Protein AF-A0A8C5HLA0-F1 (afdb_monomer)

Foldseek 3Di:
DDALLRVLVVLVVVVVVPVVVPDDDPDPVVVVVVVVSVVSNVVSCPFPSVPDDVVNLVVLVVVCVVPPDDPVLSRQCVRRVDPDPVVNVVSRVVVVVVVVVVVVVVVVVVVVVVCVVPDPDPPDPDCVVVVVVDVVDDDDDDDDDD

Sequence (146 aa):
MLSNYEVFKLLTDLKEQRKDSGKSKHSIGQQNLNTIMYETLKYLSKAPCSRQSPEIIKEFLTTMMPHKLTKAEKLQLLNQRPQSAVEIQLVSFLITMAINAEQLTCSRAGFSLAWTLASPKAPPPDQSDLVVNNLANGRRSWLVEI

pLDDT: mean 74.47, std 14.97, range [35.25, 92.12]

Organism: Gouania willdenowi (NCBI:txid441366)

Radius of gyration: 30.15 Å; Cα contacts (8 Å, |Δi|>4): 48; chains: 1; bounding box: 78×39×72 Å

Secondary structure (DSSP, 8-state):
---HHHHHHHHHHHHHHHHHS------HHHHHHHHHHHHHHHHHHHSGGGG--HHHHHHHHHHTSSS---HHHHHHHHHH---SHHHHHHHHHHHHHHHHHHHHHHHHHHHHHHHHHHSPPPPPPPTTHHHHTTSS----------

Mean predicted aligned error: 15.58 Å

Solvent-accessible surface area (backbone atoms only — not comparable to full-atom values): 8940 Å² total; per-residue (Å²): 139,84,49,63,46,57,53,47,50,51,53,50,54,53,53,50,56,54,64,72,51,67,92,74,73,98,41,71,69,55,51,53,51,50,50,54,51,50,54,49,50,60,51,44,61,74,37,74,37,59,83,59,49,77,65,58,53,50,51,51,52,58,72,47,59,87,48,96,65,52,75,66,56,53,46,50,50,65,50,64,59,65,90,44,74,68,48,48,51,50,53,53,51,52,49,56,51,49,53,51,50,51,52,49,48,52,49,50,50,49,49,52,52,49,50,60,70,70,44,79,76,75,75,76,81,64,72,70,69,64,58,69,63,57,76,79,60,86,79,81,90,81,86,82,90,134

Structure (mmCIF, N/CA/C/O backbone):
data_AF-A0A8C5HLA0-F1
#
_entry.id   AF-A0A8C5HLA0-F1
#
loop_
_atom_site.group_PDB
_atom_site.id
_atom_site.type_symbol
_atom_site.label_atom_id
_atom_site.label_alt_id
_atom_site.label_comp_id
_atom_site.label_asym_id
_atom_site.label_entity_id
_atom_site.label_seq_id
_atom_site.pdbx_PDB_ins_code
_atom_site.Cartn_x
_atom_site.Cartn_y
_atom_site.Cartn_z
_atom_site.occupancy
_atom_site.B_iso_or_equiv
_atom_site.auth_seq_id
_atom_site.auth_comp_id
_atom_site.auth_asym_id
_atom_site.auth_atom_id
_atom_site.pdbx_PDB_model_num
ATOM 1 N N . MET A 1 1 ? 7.652 -7.772 3.156 1.00 74.94 1 MET A N 1
ATOM 2 C CA . MET A 1 1 ? 7.288 -6.400 2.751 1.00 74.94 1 MET A CA 1
ATOM 3 C C . MET A 1 1 ? 5.818 -6.412 2.378 1.00 74.94 1 MET A C 1
ATOM 5 O O . MET A 1 1 ? 5.427 -7.346 1.688 1.00 74.94 1 MET A O 1
ATOM 9 N N . LEU A 1 2 ? 5.037 -5.454 2.878 1.00 82.94 2 LEU A N 1
ATOM 10 C CA . LEU A 1 2 ? 3.599 -5.328 2.611 1.00 82.94 2 LEU A CA 1
ATOM 11 C C . LEU A 1 2 ? 3.360 -4.221 1.581 1.00 82.94 2 LEU A C 1
ATOM 13 O O . LEU A 1 2 ? 4.070 -3.214 1.575 1.00 82.94 2 LEU A O 1
ATOM 17 N N . SER A 1 3 ? 2.369 -4.410 0.717 1.00 87.44 3 SER A N 1
ATOM 18 C CA . SER A 1 3 ? 1.930 -3.402 -0.251 1.00 87.44 3 SER A CA 1
ATOM 19 C C . SER A 1 3 ? 0.988 -2.380 0.380 1.00 87.44 3 SER A C 1
ATOM 21 O O . SER A 1 3 ? 0.269 -2.673 1.338 1.00 87.44 3 SER A O 1
ATOM 23 N N . ASN A 1 4 ? 0.938 -1.180 -0.201 1.00 89.62 4 ASN A N 1
ATOM 24 C CA . ASN A 1 4 ? 0.020 -0.128 0.240 1.00 89.62 4 ASN A CA 1
ATOM 25 C C . ASN A 1 4 ? -1.446 -0.585 0.164 1.00 89.62 4 ASN A C 1
ATOM 27 O O . ASN A 1 4 ? -2.260 -0.174 0.987 1.00 89.62 4 ASN A O 1
ATOM 31 N N . TYR A 1 5 ? -1.771 -1.466 -0.788 1.00 89.31 5 TYR A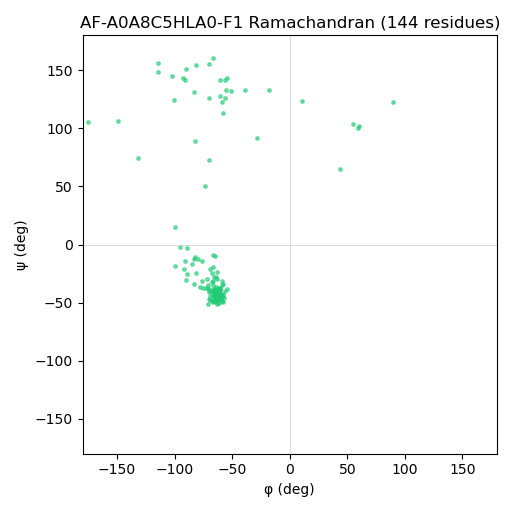 N 1
ATOM 32 C CA . TYR A 1 5 ? -3.091 -2.083 -0.906 1.00 89.31 5 TYR A CA 1
ATOM 33 C C . TYR A 1 5 ? -3.414 -3.009 0.276 1.00 89.31 5 TYR A C 1
ATOM 35 O O . TYR A 1 5 ? -4.478 -2.882 0.877 1.00 89.31 5 TYR A O 1
ATOM 43 N N . GLU A 1 6 ? -2.500 -3.909 0.651 1.00 88.00 6 GLU A N 1
ATOM 44 C CA . GLU A 1 6 ? -2.698 -4.817 1.793 1.00 88.00 6 GLU A CA 1
ATOM 45 C C . GLU A 1 6 ? -2.837 -4.045 3.105 1.00 88.00 6 GLU A C 1
ATOM 47 O O . GLU A 1 6 ? -3.709 -4.358 3.913 1.00 88.00 6 GLU A O 1
ATOM 52 N N . VAL A 1 7 ? -2.026 -2.996 3.289 1.00 90.94 7 VAL A N 1
ATOM 53 C CA . VAL A 1 7 ? -2.132 -2.101 4.449 1.00 90.94 7 VAL A CA 1
ATOM 54 C C . VAL A 1 7 ? -3.481 -1.382 4.450 1.00 90.94 7 VAL A C 1
ATOM 56 O O . VAL A 1 7 ? -4.146 -1.331 5.482 1.00 90.94 7 VAL A O 1
ATOM 59 N N . PHE A 1 8 ? -3.923 -0.859 3.303 1.00 89.50 8 PHE A N 1
ATOM 60 C CA . PHE A 1 8 ? -5.215 -0.182 3.191 1.00 89.50 8 PHE A CA 1
ATOM 61 C C . PHE A 1 8 ? -6.388 -1.111 3.522 1.00 89.50 8 PHE A C 1
ATOM 63 O O . PHE A 1 8 ? -7.279 -0.730 4.288 1.00 89.50 8 PHE A O 1
ATOM 70 N N . LYS A 1 9 ? -6.366 -2.340 2.995 1.00 88.94 9 LYS A N 1
ATOM 71 C CA . LYS A 1 9 ? -7.377 -3.361 3.283 1.00 88.94 9 LYS A CA 1
ATOM 72 C C . LYS A 1 9 ? -7.391 -3.714 4.770 1.00 88.94 9 LYS A C 1
ATOM 74 O O . LYS A 1 9 ? -8.433 -3.602 5.404 1.00 88.94 9 LYS A O 1
ATOM 79 N N . LEU A 1 10 ? -6.227 -4.014 5.346 1.00 91.19 10 LEU A N 1
ATOM 80 C CA . LEU A 1 10 ? -6.098 -4.350 6.764 1.00 91.19 10 LEU A CA 1
ATOM 81 C C . LEU A 1 10 ? -6.635 -3.239 7.676 1.00 91.19 10 LEU A C 1
ATOM 83 O O . LEU A 1 10 ? -7.377 -3.512 8.615 1.00 91.19 10 LEU A O 1
ATOM 87 N N . LEU A 1 11 ? -6.282 -1.978 7.408 1.00 89.69 11 LEU A N 1
ATOM 88 C CA . LEU A 1 11 ? -6.767 -0.847 8.203 1.00 89.69 11 LEU A CA 1
ATOM 89 C C . LEU A 1 11 ? -8.279 -0.627 8.051 1.00 89.69 11 LEU A C 1
ATOM 91 O O . LEU A 1 11 ? -8.927 -0.176 8.997 1.00 89.69 11 LEU A O 1
ATOM 95 N N . THR A 1 12 ? -8.842 -0.943 6.884 1.00 87.88 12 THR A N 1
ATOM 96 C CA . THR A 1 12 ? -10.290 -0.877 6.645 1.00 87.88 12 THR A CA 1
ATOM 97 C C . THR A 1 12 ? -11.016 -1.963 7.438 1.00 87.88 12 THR A C 1
ATOM 99 O O . THR A 1 12 ? -11.940 -1.640 8.186 1.00 87.88 12 THR A O 1
ATOM 102 N N . ASP A 1 13 ? -10.525 -3.201 7.383 1.00 89.50 13 ASP A N 1
ATOM 103 C CA . ASP A 1 13 ? -11.075 -4.338 8.129 1.00 89.50 13 ASP A CA 1
ATOM 104 C C . ASP A 1 13 ? -10.997 -4.094 9.651 1.00 89.50 13 ASP A C 1
ATOM 106 O O . ASP A 1 13 ? -11.968 -4.302 10.381 1.00 89.50 13 ASP A O 1
ATOM 110 N N . LEU A 1 14 ? -9.869 -3.560 10.145 1.00 88.06 14 LEU A N 1
ATOM 111 C CA . LEU A 1 14 ? -9.690 -3.198 11.559 1.00 88.06 14 LEU A CA 1
ATOM 112 C C . LEU A 1 14 ? -10.641 -2.083 12.014 1.00 88.06 14 LEU A C 1
ATOM 114 O O . LEU A 1 14 ? -11.107 -2.087 13.158 1.00 88.06 14 LEU A O 1
ATOM 118 N N . LYS A 1 15 ? -10.929 -1.108 11.145 1.00 85.19 15 LYS A N 1
ATOM 119 C CA . LYS A 1 15 ? -11.891 -0.038 11.436 1.00 85.19 15 LYS A CA 1
ATOM 120 C C . LYS A 1 15 ? -13.310 -0.595 11.569 1.00 85.19 15 LYS A C 1
ATOM 122 O O . LYS A 1 15 ? -14.045 -0.135 12.442 1.00 85.19 15 LYS A O 1
ATOM 127 N N . GLU A 1 16 ? -13.684 -1.556 10.729 1.00 84.81 16 GLU A N 1
ATOM 128 C CA . GLU A 1 16 ? -15.003 -2.199 10.750 1.00 84.81 16 GLU A CA 1
ATOM 129 C C . GLU A 1 16 ? -15.175 -3.094 11.981 1.00 84.81 16 GLU A C 1
ATOM 131 O O . GLU A 1 16 ? -16.111 -2.894 12.756 1.00 84.81 16 GLU A O 1
ATOM 136 N N . GLN A 1 17 ? -14.185 -3.939 12.284 1.00 83.38 17 GLN A N 1
ATOM 137 C CA . GLN A 1 17 ? -14.179 -4.757 13.504 1.00 83.38 17 GLN A CA 1
ATOM 138 C C . GLN A 1 17 ? -14.342 -3.920 14.779 1.00 83.38 17 GLN A C 1
ATOM 140 O O . GLN A 1 17 ? -1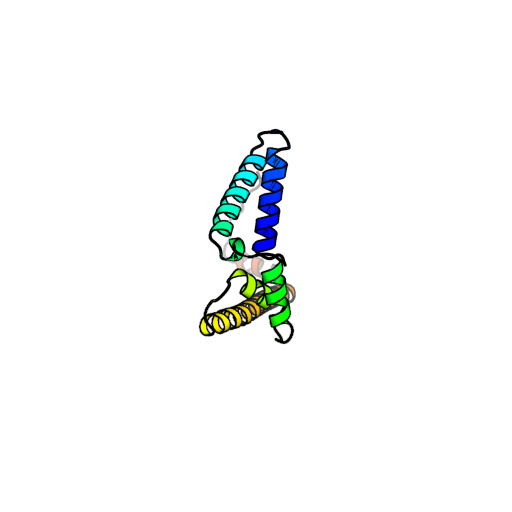5.038 -4.328 15.709 1.00 83.38 17 GLN A O 1
ATOM 145 N N . ARG A 1 18 ? -13.727 -2.729 14.836 1.00 77.12 18 ARG A N 1
ATOM 146 C CA . ARG A 1 18 ? -13.849 -1.806 15.980 1.00 77.12 18 ARG A CA 1
ATOM 147 C C . ARG A 1 18 ? -15.125 -0.975 16.003 1.00 77.12 18 ARG A C 1
ATOM 149 O O . ARG A 1 18 ? -15.416 -0.354 17.024 1.00 77.12 18 ARG A O 1
ATOM 156 N N . LYS A 1 19 ? -15.880 -0.946 14.907 1.00 72.19 19 LYS A N 1
ATOM 157 C CA . LYS A 1 19 ? -17.231 -0.382 14.878 1.00 72.19 19 LYS A CA 1
ATOM 158 C C . LYS A 1 19 ? -18.235 -1.363 15.492 1.00 72.19 19 LYS A C 1
ATOM 160 O O . LYS A 1 19 ? -19.120 -0.918 16.220 1.00 72.19 19 LYS A O 1
ATOM 165 N N . ASP A 1 20 ? -18.034 -2.661 15.263 1.00 66.00 20 ASP A N 1
ATOM 166 C CA . ASP A 1 20 ? -18.903 -3.735 15.761 1.00 66.00 20 ASP A CA 1
ATOM 167 C C . ASP A 1 20 ? -18.582 -4.141 17.208 1.00 66.00 20 ASP A C 1
ATOM 169 O O . ASP A 1 20 ? -19.477 -4.437 18.001 1.00 66.00 20 ASP A O 1
ATOM 173 N N . SER A 1 21 ? -17.305 -4.088 17.600 1.00 64.44 21 SER A N 1
ATOM 174 C CA . SER A 1 21 ? -16.881 -4.266 18.993 1.00 64.44 21 SER A CA 1
ATOM 175 C C . SER A 1 21 ? -17.046 -2.955 19.770 1.00 64.44 21 SER A C 1
ATOM 177 O O . SER A 1 21 ? -16.155 -2.109 19.824 1.00 64.44 21 SER A O 1
ATOM 179 N N . GLY A 1 22 ? -18.237 -2.762 20.346 1.00 58.78 22 GLY A N 1
ATOM 180 C CA . GLY A 1 22 ? -18.618 -1.574 21.114 1.00 58.78 22 GLY A CA 1
ATOM 181 C C . GLY A 1 22 ? -17.505 -1.017 22.018 1.00 58.78 22 GLY A C 1
ATOM 182 O O . GLY A 1 22 ? -16.840 -1.751 22.746 1.00 58.78 22 GLY A O 1
ATOM 183 N N . LYS A 1 23 ? -17.321 0.311 21.938 1.00 64.12 23 LYS A N 1
ATOM 184 C CA . LYS A 1 23 ? -16.318 1.164 22.611 1.00 64.12 23 LYS A CA 1
ATOM 185 C C . LYS A 1 23 ? -15.835 0.619 23.966 1.00 64.12 23 LYS A C 1
ATOM 187 O O . LYS A 1 23 ? -16.384 0.976 25.006 1.00 64.12 23 LYS A O 1
ATOM 192 N N . SER A 1 24 ? -14.751 -0.157 23.981 1.00 59.56 24 SER A N 1
ATOM 193 C CA . SER A 1 24 ? -14.070 -0.509 25.229 1.00 59.56 24 SER A CA 1
ATOM 194 C C . SER A 1 24 ? -12.822 0.363 25.424 1.00 59.56 24 SER A C 1
ATOM 196 O O . SER A 1 24 ? -11.967 0.474 24.552 1.00 59.56 24 SER A O 1
ATOM 198 N N . LYS A 1 25 ? -12.796 1.037 26.581 1.00 60.03 25 LYS A N 1
ATOM 199 C CA . LYS A 1 25 ? -11.725 1.861 27.174 1.00 60.03 25 LYS A CA 1
ATOM 200 C C . LYS A 1 25 ? -11.167 3.004 26.308 1.00 60.03 25 LYS A C 1
ATOM 202 O O . LYS A 1 25 ? -10.306 2.841 25.449 1.00 60.03 25 LYS A O 1
ATOM 207 N N . HIS A 1 26 ? -11.596 4.220 26.653 1.00 64.25 26 HIS A N 1
ATOM 208 C CA . HIS A 1 26 ? -11.022 5.486 26.196 1.00 64.25 26 HIS A CA 1
ATOM 209 C C . HIS A 1 26 ? -9.635 5.708 26.825 1.00 64.25 26 HIS A C 1
ATOM 211 O O . HIS A 1 26 ? -9.482 6.483 27.762 1.00 64.25 26 HIS A O 1
ATOM 217 N N . SER A 1 27 ? -8.626 4.965 26.370 1.00 75.38 27 SER A N 1
ATOM 218 C CA . SER A 1 27 ? -7.235 5.212 26.756 1.00 75.38 27 SER A CA 1
ATOM 219 C C . SER A 1 27 ? -6.575 6.186 25.775 1.00 75.38 27 SER A C 1
ATOM 221 O O . SER A 1 27 ? -6.917 6.215 24.590 1.00 75.38 27 SER A O 1
ATOM 223 N N . ILE A 1 28 ? -5.593 6.955 26.250 1.00 72.81 28 ILE A N 1
ATOM 224 C CA . ILE A 1 28 ? -4.775 7.851 25.410 1.00 72.81 28 ILE A CA 1
ATOM 225 C C . ILE A 1 28 ? -4.096 7.059 24.278 1.00 72.81 28 ILE A C 1
ATOM 227 O O . ILE A 1 28 ? -4.085 7.489 23.128 1.00 72.81 28 ILE A O 1
ATOM 231 N N . GLY A 1 29 ? -3.613 5.843 24.564 1.00 77.81 29 GLY A N 1
ATOM 232 C CA . GLY A 1 29 ? -3.049 4.956 23.541 1.00 77.81 29 GLY A CA 1
ATOM 233 C C . GLY A 1 29 ? -4.059 4.587 22.450 1.00 77.81 29 GLY A C 1
ATOM 234 O O . GLY A 1 29 ? -3.719 4.552 21.267 1.00 77.81 29 GLY A O 1
ATOM 235 N N . GLN A 1 30 ? -5.327 4.392 22.821 1.00 79.69 30 GLN A N 1
ATOM 236 C CA . GLN A 1 30 ? -6.386 4.087 21.866 1.00 79.69 30 GLN A CA 1
ATOM 237 C C . GLN A 1 30 ? -6.747 5.294 20.989 1.00 79.69 30 GLN A C 1
ATOM 239 O O . GLN A 1 30 ? -7.060 5.109 19.810 1.00 79.69 30 GLN A O 1
ATOM 244 N N . GLN A 1 31 ? -6.681 6.511 21.540 1.00 80.38 31 GLN A N 1
ATOM 245 C CA . GLN A 1 31 ? -6.842 7.757 20.786 1.00 80.38 31 GLN A CA 1
ATOM 246 C C . GLN A 1 31 ? -5.696 7.951 19.782 1.00 80.38 31 GLN A C 1
ATOM 248 O O . GLN A 1 31 ? -5.971 8.172 18.605 1.00 80.38 31 GLN A O 1
ATOM 253 N N . ASN A 1 32 ? -4.439 7.772 20.204 1.00 86.50 32 ASN A N 1
ATOM 254 C CA . ASN A 1 32 ? -3.273 7.872 19.316 1.00 86.50 32 ASN A CA 1
ATOM 255 C C . ASN A 1 32 ? -3.374 6.886 18.147 1.00 86.50 32 ASN A C 1
ATOM 257 O O . ASN A 1 32 ? -3.173 7.263 16.993 1.00 86.50 32 ASN A O 1
ATOM 261 N N . LEU A 1 33 ? -3.769 5.640 18.430 1.00 84.75 33 LEU A N 1
ATOM 262 C CA . LEU A 1 33 ? -3.981 4.635 17.391 1.00 84.75 33 LEU A CA 1
ATOM 263 C C . LEU A 1 33 ? -5.104 5.035 16.423 1.00 84.75 33 LEU A C 1
ATOM 265 O O . LEU A 1 33 ? -4.970 4.828 15.220 1.00 84.75 33 LEU A O 1
ATOM 269 N N . ASN A 1 34 ? -6.199 5.623 16.920 1.00 84.06 34 ASN A N 1
ATOM 270 C CA . ASN A 1 34 ? -7.275 6.127 16.062 1.00 84.06 34 ASN A CA 1
ATOM 271 C C . ASN A 1 34 ? -6.779 7.240 15.132 1.00 84.06 34 ASN A C 1
ATOM 273 O O . ASN A 1 34 ? -7.126 7.225 13.952 1.00 84.06 34 ASN A O 1
ATOM 277 N N . THR A 1 35 ? -5.971 8.172 15.644 1.00 88.50 35 THR A N 1
ATOM 278 C CA . THR A 1 35 ? -5.395 9.269 14.854 1.00 88.50 35 THR A CA 1
ATOM 279 C C . THR A 1 35 ? -4.471 8.730 13.769 1.00 88.50 35 THR A C 1
ATOM 281 O O . THR A 1 35 ? -4.693 9.018 12.595 1.00 88.50 35 THR A O 1
ATOM 284 N N . ILE A 1 36 ? -3.514 7.867 14.128 1.00 90.38 36 ILE A N 1
ATOM 285 C CA . ILE A 1 36 ? -2.582 7.254 13.167 1.00 90.38 36 ILE A CA 1
ATOM 286 C C . ILE A 1 36 ? -3.353 6.465 12.103 1.00 90.38 36 ILE A C 1
ATOM 288 O O . ILE A 1 36 ? -3.089 6.607 10.910 1.00 90.38 36 ILE A O 1
ATOM 292 N N . MET A 1 37 ? -4.345 5.666 12.508 1.00 88.25 37 MET A N 1
ATOM 293 C CA . MET A 1 37 ? -5.180 4.892 11.584 1.00 88.25 37 MET A CA 1
ATOM 294 C C . MET A 1 37 ? -5.967 5.800 10.631 1.00 88.25 37 MET A C 1
ATOM 296 O O . MET A 1 37 ? -6.027 5.526 9.433 1.00 88.25 37 MET A O 1
ATOM 300 N N . TYR A 1 38 ? -6.545 6.892 11.138 1.00 88.62 38 TYR A N 1
ATOM 301 C CA . TYR A 1 38 ? -7.285 7.855 10.327 1.00 88.62 38 TYR A CA 1
ATOM 302 C C . TYR A 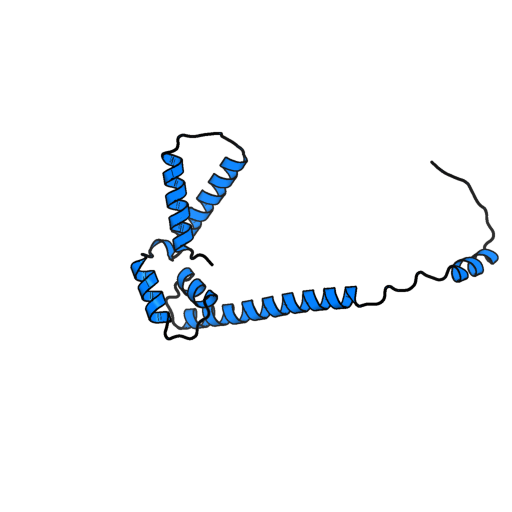1 38 ? -6.381 8.580 9.326 1.00 88.62 38 TYR A C 1
ATOM 304 O O . TYR A 1 38 ? -6.717 8.652 8.144 1.00 88.62 38 TYR A O 1
ATOM 312 N N . GLU A 1 39 ? -5.229 9.082 9.768 1.00 92.12 39 GLU A N 1
ATOM 313 C CA . GLU A 1 39 ? -4.267 9.764 8.899 1.00 92.12 39 GLU A CA 1
ATOM 314 C C . GLU A 1 39 ? -3.702 8.824 7.835 1.00 92.12 39 GLU A C 1
ATOM 316 O O . GLU A 1 39 ? -3.650 9.188 6.658 1.00 92.12 39 GLU A O 1
ATOM 321 N N . THR A 1 40 ? -3.374 7.588 8.218 1.00 92.00 40 THR A N 1
ATOM 322 C CA . THR A 1 40 ? -2.861 6.575 7.288 1.00 92.00 40 THR A CA 1
ATOM 323 C C . THR A 1 40 ? -3.912 6.209 6.243 1.00 92.00 40 THR A C 1
ATOM 325 O O . THR A 1 40 ? -3.621 6.233 5.048 1.00 92.00 40 THR A O 1
ATOM 328 N N . LEU A 1 41 ? -5.163 5.954 6.648 1.00 89.94 41 LEU A N 1
ATOM 329 C CA . LEU A 1 41 ? -6.260 5.700 5.705 1.00 89.94 41 LEU A CA 1
ATOM 330 C C . LEU A 1 41 ? -6.534 6.907 4.799 1.00 89.94 41 LEU A C 1
ATOM 332 O O . LEU A 1 41 ? -6.807 6.736 3.611 1.00 89.94 41 LEU A O 1
ATOM 336 N N . LYS A 1 42 ? -6.440 8.129 5.333 1.00 90.50 42 LYS A N 1
ATOM 337 C CA . LYS A 1 42 ? -6.605 9.375 4.569 1.00 90.50 42 LYS A CA 1
ATOM 338 C C . LYS A 1 42 ? -5.492 9.579 3.541 1.00 90.50 42 LYS A C 1
ATOM 340 O O . LYS A 1 42 ? -5.748 10.138 2.477 1.00 90.50 42 LYS A O 1
ATOM 345 N N . TYR A 1 43 ? -4.269 9.162 3.850 1.00 90.88 43 TYR A N 1
ATOM 346 C CA . TYR A 1 43 ? -3.160 9.180 2.901 1.00 90.88 43 TYR A CA 1
ATOM 347 C C . TYR A 1 43 ? -3.349 8.108 1.819 1.00 90.88 43 TYR A C 1
ATOM 349 O O . TYR A 1 43 ? -3.339 8.417 0.626 1.00 90.88 43 TYR A O 1
ATOM 357 N N . LEU A 1 44 ? -3.608 6.865 2.232 1.00 88.00 44 LEU A N 1
ATOM 358 C CA . LEU A 1 44 ? -3.760 5.721 1.330 1.00 88.00 44 LEU A CA 1
ATOM 359 C C . LEU A 1 44 ? -4.987 5.833 0.411 1.00 88.00 44 LEU A C 1
ATOM 361 O O . LEU A 1 44 ? -4.956 5.323 -0.705 1.00 88.00 44 LEU A O 1
ATOM 365 N N . SER A 1 45 ? -6.045 6.536 0.824 1.00 85.75 45 SER A N 1
ATOM 366 C CA . SER A 1 45 ? -7.214 6.776 -0.033 1.00 85.75 45 SER A CA 1
ATOM 367 C C . SER A 1 45 ? -6.902 7.683 -1.228 1.00 85.75 45 SER A C 1
ATOM 369 O O . SER A 1 45 ? -7.476 7.503 -2.305 1.00 85.75 45 SER A O 1
ATOM 371 N N . LYS A 1 46 ? -5.966 8.626 -1.061 1.00 86.44 46 LYS A N 1
ATOM 372 C CA . LYS A 1 46 ? -5.478 9.513 -2.128 1.00 86.44 46 LYS A CA 1
ATOM 373 C C . LYS A 1 46 ? -4.429 8.845 -3.015 1.00 86.44 46 LYS A C 1
ATOM 375 O O . LYS A 1 46 ? -4.246 9.260 -4.156 1.00 86.44 46 LYS A O 1
ATOM 380 N N . ALA A 1 47 ? -3.735 7.841 -2.488 1.00 85.00 47 ALA A N 1
ATOM 381 C CA . ALA A 1 47 ? -2.726 7.090 -3.214 1.00 85.00 47 ALA A CA 1
ATOM 382 C C . ALA A 1 47 ? -3.361 6.199 -4.306 1.00 85.00 47 ALA A C 1
ATOM 384 O O . ALA A 1 47 ? -4.518 5.782 -4.186 1.00 85.00 47 ALA A O 1
ATOM 385 N N . PRO A 1 48 ? -2.614 5.841 -5.368 1.00 80.88 48 PRO A N 1
ATOM 386 C CA . PRO A 1 48 ? -3.137 5.038 -6.477 1.00 80.88 48 PRO A CA 1
ATOM 387 C C . PRO A 1 48 ? -3.536 3.606 -6.075 1.00 80.88 48 PRO A C 1
ATOM 389 O O . PRO A 1 48 ? -4.176 2.911 -6.866 1.00 80.88 48 PRO A O 1
ATOM 392 N N . CYS A 1 49 ? -3.193 3.160 -4.861 1.00 80.94 49 CYS A N 1
ATOM 393 C CA . CYS A 1 49 ? -3.587 1.865 -4.308 1.00 80.94 49 CYS A CA 1
ATOM 394 C C . CYS A 1 49 ? -5.084 1.750 -3.986 1.00 80.94 49 CYS A C 1
ATOM 396 O O . CYS A 1 49 ? -5.594 0.635 -3.959 1.00 80.94 49 CYS A O 1
ATOM 398 N N . SER A 1 50 ? -5.812 2.858 -3.800 1.00 77.31 50 SER A N 1
ATOM 399 C CA . SER A 1 50 ? -7.258 2.821 -3.508 1.00 77.31 50 SER A CA 1
ATOM 400 C C . SER A 1 50 ? -8.107 2.307 -4.675 1.00 77.31 50 SER A C 1
ATOM 402 O O . SER A 1 50 ? -9.192 1.773 -4.472 1.00 77.31 50 SER A O 1
ATOM 404 N N . ARG A 1 51 ? -7.596 2.433 -5.906 1.00 77.62 51 ARG A N 1
ATOM 405 C CA . ARG A 1 51 ? -8.235 1.954 -7.145 1.00 77.62 51 ARG A CA 1
ATOM 406 C C . ARG A 1 51 ? -7.661 0.615 -7.617 1.00 77.62 51 ARG A C 1
ATOM 408 O O . ARG A 1 51 ? -7.755 0.298 -8.801 1.00 77.62 51 ARG A O 1
ATOM 415 N N . GLN A 1 52 ? -6.935 -0.099 -6.760 1.00 81.56 52 GLN A N 1
ATOM 416 C CA . GLN A 1 52 ? -6.397 -1.421 -7.080 1.00 81.56 52 GLN A CA 1
ATOM 417 C C . GLN A 1 52 ? -7.381 -2.498 -6.630 1.00 81.56 52 GLN A C 1
ATOM 419 O O . GLN A 1 52 ? -8.016 -2.378 -5.585 1.00 81.56 52 GLN A O 1
ATOM 424 N N . SER A 1 53 ? -7.483 -3.556 -7.426 1.00 85.19 53 SER A N 1
ATOM 425 C CA . SER A 1 53 ? -8.169 -4.790 -7.063 1.00 85.19 53 SER A CA 1
ATOM 426 C C . SER A 1 53 ? -7.135 -5.920 -6.976 1.00 85.19 53 SER A C 1
ATOM 428 O O . SER A 1 53 ? -6.060 -5.818 -7.584 1.00 85.19 53 SER A O 1
ATOM 430 N N . PRO A 1 54 ? -7.408 -6.994 -6.221 1.00 86.62 54 PRO A N 1
ATOM 431 C CA . PRO A 1 54 ? -6.458 -8.092 -6.083 1.00 86.62 54 PRO A CA 1
ATOM 432 C C . PRO A 1 54 ? -6.183 -8.799 -7.420 1.00 86.62 54 PRO A C 1
ATOM 434 O O . PRO A 1 54 ? -5.108 -9.371 -7.594 1.00 86.62 54 PRO A O 1
ATOM 437 N N . GLU A 1 55 ? -7.102 -8.726 -8.383 1.00 88.50 55 GLU A N 1
ATOM 438 C CA . GLU A 1 55 ? -6.927 -9.228 -9.751 1.00 88.50 55 GLU A CA 1
ATOM 439 C C . GLU A 1 55 ? -5.858 -8.424 -10.497 1.00 88.50 55 GLU A C 1
ATOM 441 O O . GLU A 1 55 ? -4.908 -9.011 -11.013 1.00 88.50 55 GLU A O 1
ATOM 446 N N . ILE A 1 56 ? -5.945 -7.089 -10.460 1.00 86.50 56 ILE A N 1
ATOM 447 C CA . ILE A 1 56 ? -4.976 -6.187 -11.107 1.00 86.50 56 ILE A CA 1
ATOM 448 C C . ILE A 1 56 ? -3.572 -6.390 -10.524 1.00 86.50 56 ILE A C 1
ATOM 450 O O . ILE A 1 56 ? -2.579 -6.371 -11.248 1.00 86.50 56 ILE A O 1
ATOM 454 N N . ILE A 1 57 ? -3.470 -6.613 -9.209 1.00 87.38 57 ILE A N 1
ATOM 455 C CA . ILE A 1 57 ? -2.184 -6.870 -8.545 1.00 87.38 57 ILE A CA 1
ATOM 456 C C . ILE A 1 57 ? -1.583 -8.194 -9.032 1.00 87.38 57 ILE A C 1
ATOM 458 O O . ILE A 1 57 ? -0.390 -8.255 -9.332 1.00 87.38 57 ILE A O 1
ATOM 462 N N . LYS A 1 58 ? -2.396 -9.251 -9.142 1.00 87.88 58 LYS A N 1
ATOM 463 C CA . LYS A 1 58 ? -1.946 -10.553 -9.660 1.00 87.88 58 LYS A CA 1
ATOM 464 C C . LYS A 1 58 ? -1.505 -10.460 -11.116 1.00 87.88 58 LYS A C 1
ATOM 466 O O . LYS A 1 58 ? -0.462 -11.012 -11.466 1.00 87.88 58 LYS A O 1
ATOM 471 N N . GLU A 1 59 ? -2.264 -9.753 -11.944 1.00 88.62 59 GLU A N 1
ATOM 472 C CA . GLU A 1 59 ? -1.934 -9.529 -13.351 1.00 88.62 59 GLU A CA 1
ATOM 473 C C . GLU A 1 59 ? -0.623 -8.746 -13.494 1.00 88.62 59 GLU A C 1
ATOM 475 O O . GLU A 1 59 ? 0.276 -9.169 -14.220 1.00 88.62 59 GLU A O 1
ATOM 480 N N . PHE A 1 60 ? -0.450 -7.674 -12.714 1.00 87.12 60 PHE A N 1
ATOM 481 C CA . PHE A 1 60 ? 0.802 -6.921 -12.664 1.00 87.12 60 PHE A CA 1
ATOM 482 C C . PHE A 1 60 ? 1.986 -7.808 -12.264 1.00 87.12 60 PHE A C 1
ATOM 484 O O . PHE A 1 60 ? 3.010 -7.821 -12.944 1.00 87.12 60 PHE A O 1
ATOM 491 N N . LEU A 1 61 ? 1.855 -8.589 -11.187 1.00 86.62 61 LEU A N 1
ATOM 492 C CA . LEU A 1 61 ? 2.924 -9.484 -10.737 1.00 86.62 61 LEU A CA 1
ATOM 493 C C . LEU A 1 61 ? 3.265 -10.547 -11.787 1.00 86.62 61 LEU A C 1
ATOM 495 O O . LEU A 1 61 ? 4.446 -10.843 -11.962 1.00 86.62 61 LEU A O 1
ATOM 499 N N . THR A 1 62 ? 2.261 -11.066 -12.498 1.00 87.88 62 THR A N 1
ATOM 500 C CA . THR A 1 62 ? 2.417 -12.052 -13.581 1.00 87.88 62 THR A CA 1
ATOM 501 C C . THR A 1 62 ? 3.194 -11.464 -14.754 1.00 87.88 62 THR A C 1
ATOM 503 O O . THR A 1 62 ? 4.200 -12.035 -15.173 1.00 87.88 62 THR A O 1
ATOM 506 N N . THR A 1 63 ? 2.803 -10.275 -15.213 1.00 87.00 63 THR A N 1
ATOM 507 C CA . THR A 1 63 ? 3.491 -9.535 -16.284 1.00 87.00 63 THR A CA 1
ATOM 508 C C . THR A 1 63 ? 4.920 -9.149 -15.893 1.00 87.00 63 THR A C 1
ATOM 510 O O . THR A 1 63 ? 5.812 -9.101 -16.735 1.00 87.00 63 THR A O 1
ATOM 513 N N . MET A 1 64 ? 5.174 -8.941 -14.599 1.00 82.69 64 MET A N 1
ATOM 514 C CA . MET A 1 64 ? 6.490 -8.584 -14.060 1.00 82.69 64 MET A CA 1
ATOM 515 C C . MET A 1 64 ? 7.360 -9.794 -13.681 1.00 82.69 64 MET A C 1
ATOM 517 O O . MET A 1 64 ? 8.512 -9.614 -13.273 1.00 82.69 64 MET A O 1
ATOM 521 N N . MET A 1 65 ? 6.857 -11.030 -13.796 1.00 82.56 65 MET A N 1
ATOM 522 C CA . MET A 1 65 ? 7.649 -12.252 -13.599 1.00 82.56 65 MET A CA 1
ATOM 523 C C . MET A 1 65 ? 8.841 -12.393 -14.560 1.00 82.56 65 MET A C 1
ATOM 525 O O . MET A 1 65 ? 9.928 -12.678 -14.055 1.00 82.56 65 MET A O 1
ATOM 529 N N . PRO A 1 66 ? 8.703 -12.188 -15.888 1.00 83.38 66 PRO A N 1
ATOM 530 C CA . PRO A 1 66 ? 9.821 -12.337 -16.826 1.00 83.38 66 PRO A CA 1
ATOM 531 C C . PRO A 1 66 ? 10.922 -11.282 -16.638 1.00 83.38 66 PRO A C 1
ATOM 533 O O . PRO A 1 66 ? 12.061 -11.492 -17.053 1.00 83.38 66 PRO A O 1
ATOM 536 N N . HIS A 1 67 ? 10.618 -10.159 -15.986 1.00 81.75 67 HIS A N 1
ATOM 537 C CA . HIS A 1 67 ? 11.599 -9.123 -15.690 1.00 81.75 67 HIS A CA 1
ATOM 538 C C . HIS A 1 67 ? 12.389 -9.465 -14.415 1.00 81.75 67 HIS A C 1
ATOM 540 O O . HIS A 1 67 ? 11.813 -9.759 -13.360 1.00 81.75 67 HIS A O 1
ATOM 546 N N . LYS A 1 68 ? 13.726 -9.377 -14.491 1.00 80.19 68 LYS A N 1
ATOM 547 C CA . LYS A 1 68 ? 14.673 -9.617 -13.381 1.00 80.19 68 LYS A CA 1
ATOM 548 C C . LYS A 1 68 ? 14.677 -8.481 -12.345 1.00 80.19 68 LYS A C 1
ATOM 550 O O . LYS A 1 68 ? 15.726 -7.953 -12.001 1.00 80.19 68 LYS A O 1
ATOM 555 N N . LEU A 1 69 ? 13.502 -8.093 -11.865 1.00 81.06 69 LEU A N 1
ATOM 556 C CA . LEU A 1 69 ? 13.346 -7.094 -10.812 1.00 81.06 69 LEU A CA 1
ATOM 557 C C . LEU A 1 69 ? 13.338 -7.774 -9.444 1.00 81.06 69 LEU A C 1
ATOM 559 O O . LEU A 1 69 ? 12.742 -8.845 -9.256 1.00 81.06 69 LEU A O 1
ATOM 563 N N . THR A 1 70 ? 13.97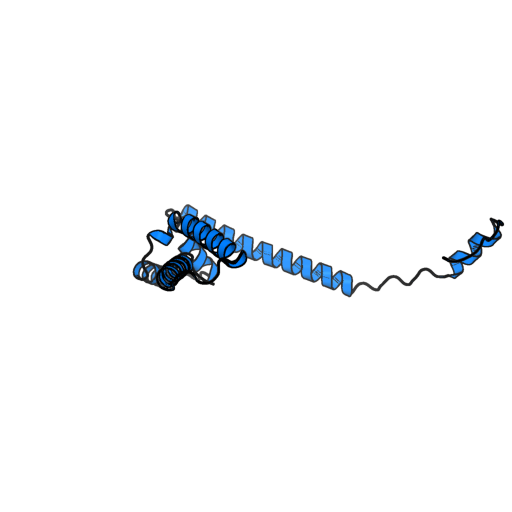2 -7.132 -8.474 1.00 85.31 70 THR A N 1
ATOM 564 C CA . THR A 1 70 ? 13.954 -7.5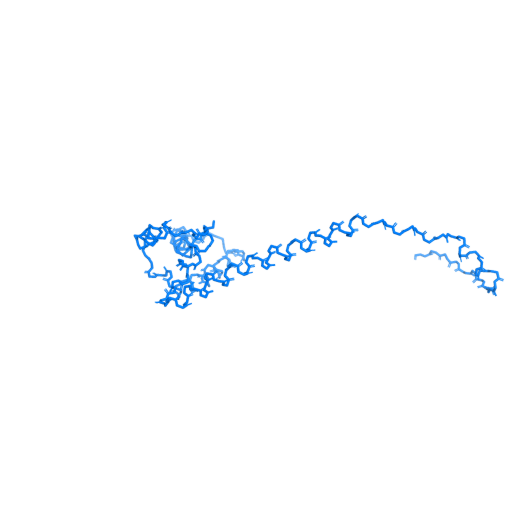51 -7.074 1.00 85.31 70 THR A CA 1
ATOM 565 C C . THR A 1 70 ? 12.548 -7.413 -6.484 1.00 85.31 70 THR A C 1
ATOM 567 O O . THR A 1 70 ? 11.687 -6.684 -6.984 1.00 85.31 70 THR A O 1
ATOM 570 N N . LYS A 1 71 ? 12.290 -8.110 -5.370 1.00 83.62 71 LYS A N 1
ATOM 571 C CA . LYS A 1 71 ? 10.995 -8.020 -4.672 1.00 83.62 71 LYS A CA 1
ATOM 572 C C . LYS A 1 71 ? 10.679 -6.586 -4.220 1.00 83.62 71 LYS A C 1
ATOM 574 O O . LYS A 1 71 ? 9.516 -6.198 -4.246 1.00 83.62 71 LYS A O 1
ATOM 579 N N . ALA A 1 72 ? 11.696 -5.815 -3.830 1.00 82.56 72 ALA A N 1
ATOM 580 C CA . ALA A 1 72 ? 11.544 -4.424 -3.404 1.00 82.56 72 ALA A CA 1
ATOM 581 C C . ALA A 1 72 ? 11.156 -3.506 -4.575 1.00 82.56 72 ALA A C 1
ATOM 583 O O . ALA A 1 72 ? 10.207 -2.735 -4.458 1.00 82.56 72 ALA A O 1
ATOM 584 N N . GLU A 1 73 ? 11.806 -3.656 -5.732 1.00 82.44 73 GLU A N 1
ATOM 585 C CA . GLU A 1 73 ? 11.489 -2.876 -6.938 1.00 82.44 73 GLU A CA 1
ATOM 586 C C . GLU A 1 73 ? 10.070 -3.161 -7.439 1.00 82.44 73 GLU A C 1
ATOM 588 O O . GLU A 1 73 ? 9.303 -2.234 -7.701 1.00 82.44 73 GLU A O 1
ATOM 593 N N . LYS A 1 74 ? 9.681 -4.444 -7.496 1.00 85.38 74 LYS A N 1
ATOM 594 C CA . LYS A 1 74 ? 8.317 -4.852 -7.878 1.00 85.38 74 LYS A CA 1
ATOM 595 C C . LYS A 1 74 ? 7.267 -4.233 -6.955 1.00 85.38 74 LYS A C 1
ATOM 597 O O . LYS A 1 74 ? 6.246 -3.742 -7.430 1.00 85.38 74 LYS A O 1
ATOM 602 N N . LEU A 1 75 ? 7.533 -4.222 -5.650 1.00 87.06 75 LEU A N 1
ATOM 603 C CA . LEU A 1 75 ? 6.634 -3.633 -4.661 1.00 87.06 75 LEU A CA 1
ATOM 604 C C . LEU A 1 75 ? 6.517 -2.114 -4.808 1.00 87.06 75 LEU A C 1
ATOM 606 O O . LEU A 1 75 ? 5.430 -1.553 -4.686 1.00 87.06 75 LEU A O 1
ATOM 610 N N . GLN A 1 76 ? 7.626 -1.434 -5.075 1.00 84.25 76 GLN A N 1
ATOM 611 C CA . GLN A 1 76 ? 7.627 0.017 -5.179 1.00 84.25 76 GLN A CA 1
ATOM 612 C C . GLN A 1 76 ? 6.945 0.499 -6.461 1.00 84.25 76 GLN A C 1
ATOM 614 O O . GLN A 1 76 ? 6.176 1.460 -6.413 1.00 84.25 76 GLN A O 1
ATOM 619 N N . LEU A 1 77 ? 7.134 -0.216 -7.574 1.00 86.31 77 LEU A N 1
ATOM 620 C CA . LEU A 1 77 ? 6.381 0.017 -8.809 1.00 86.31 77 LEU A CA 1
ATOM 621 C C . LEU A 1 77 ? 4.877 -0.194 -8.596 1.00 86.31 77 LEU A C 1
ATOM 623 O O . LEU A 1 77 ? 4.077 0.630 -9.037 1.00 86.31 77 LEU A O 1
ATOM 627 N N . LEU A 1 78 ? 4.497 -1.241 -7.857 1.00 87.19 78 LEU A N 1
ATOM 628 C CA . LEU A 1 78 ? 3.099 -1.502 -7.508 1.00 87.19 78 LEU A CA 1
ATOM 629 C C . LEU A 1 78 ? 2.483 -0.363 -6.672 1.00 87.19 78 LEU A C 1
ATOM 631 O O . LEU A 1 78 ? 1.329 0.019 -6.882 1.00 87.19 78 LEU A O 1
ATOM 635 N N . ASN A 1 79 ? 3.255 0.195 -5.737 1.00 86.06 79 ASN A N 1
ATOM 636 C CA . ASN A 1 79 ? 2.803 1.258 -4.839 1.00 86.06 79 ASN A CA 1
ATOM 637 C C . ASN A 1 79 ? 2.706 2.632 -5.521 1.00 86.06 79 ASN A C 1
ATOM 639 O O . ASN A 1 79 ? 1.794 3.395 -5.201 1.00 86.06 79 ASN A O 1
ATOM 643 N N . GLN A 1 80 ? 3.633 2.954 -6.428 1.00 83.25 80 GLN A N 1
ATOM 644 C CA . GLN A 1 80 ? 3.703 4.266 -7.087 1.00 83.25 80 GLN A CA 1
ATOM 645 C C . GLN A 1 80 ? 2.868 4.343 -8.371 1.00 83.25 80 GLN A C 1
ATOM 647 O O . GLN A 1 80 ? 2.424 5.428 -8.730 1.00 83.25 80 GLN A O 1
ATOM 652 N N . ARG A 1 81 ? 2.614 3.205 -9.038 1.00 84.31 81 ARG A N 1
ATOM 653 C CA . ARG A 1 81 ? 1.862 3.104 -10.302 1.00 84.31 81 ARG A CA 1
ATOM 654 C C . ARG A 1 81 ? 2.266 4.192 -11.323 1.00 84.31 81 ARG A C 1
ATOM 656 O O . ARG A 1 81 ? 1.438 5.039 -11.670 1.00 84.31 81 ARG A O 1
ATOM 663 N N . PRO A 1 82 ? 3.520 4.173 -11.803 1.00 82.69 82 PRO A N 1
ATOM 664 C CA . PRO A 1 82 ? 3.952 5.078 -12.863 1.00 82.69 82 PRO A CA 1
ATOM 665 C C . PRO A 1 82 ? 3.127 4.852 -14.138 1.00 82.69 82 PRO A C 1
ATOM 667 O O . PRO A 1 82 ? 2.787 3.714 -14.472 1.00 82.69 82 PRO A O 1
ATOM 670 N N . GLN A 1 83 ? 2.796 5.933 -14.839 1.00 79.44 83 GLN A N 1
ATOM 671 C CA . GLN A 1 83 ? 2.006 5.904 -16.078 1.00 79.44 83 GLN A CA 1
ATOM 672 C C . GLN A 1 83 ? 2.886 6.005 -17.329 1.00 79.44 83 GLN A C 1
ATOM 674 O O . GLN A 1 83 ? 2.449 5.642 -18.419 1.00 79.44 83 GLN A O 1
ATOM 679 N N . SER A 1 84 ? 4.128 6.473 -17.174 1.00 82.19 84 SER A N 1
ATOM 680 C CA . SER A 1 84 ? 5.081 6.666 -18.269 1.00 82.19 84 SER A CA 1
ATOM 681 C C . SER A 1 84 ? 6.294 5.741 -18.159 1.00 82.19 84 SER A C 1
ATOM 683 O O . SER A 1 84 ? 6.782 5.440 -17.069 1.00 82.19 84 SER A O 1
ATOM 685 N N . ALA A 1 85 ? 6.848 5.346 -19.309 1.00 80.00 85 ALA A N 1
ATOM 686 C CA . ALA A 1 85 ? 8.105 4.601 -19.387 1.00 80.00 85 ALA A CA 1
ATOM 687 C C . ALA A 1 85 ? 9.277 5.351 -18.724 1.00 80.00 85 ALA A C 1
ATOM 689 O O . ALA A 1 85 ? 10.139 4.726 -18.105 1.00 80.00 85 ALA A O 1
ATOM 690 N N . VAL A 1 86 ? 9.278 6.688 -18.798 1.00 81.19 86 VAL A N 1
ATOM 691 C CA . VAL A 1 86 ? 10.292 7.538 -18.150 1.0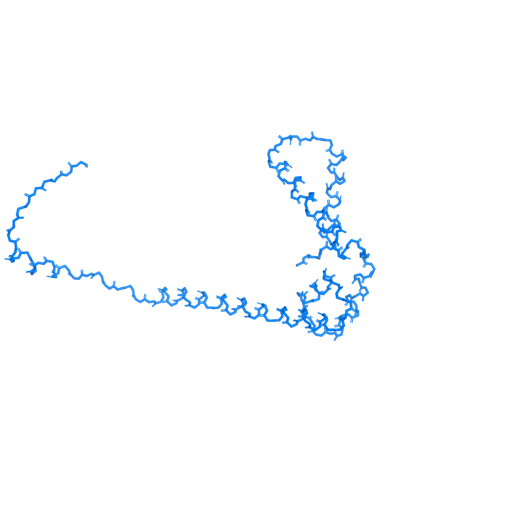0 81.19 86 VAL A CA 1
ATOM 692 C C . VAL A 1 86 ? 10.187 7.438 -16.628 1.00 81.19 86 VAL A C 1
ATOM 694 O O . VAL A 1 86 ? 11.197 7.309 -15.942 1.00 81.19 86 VAL A O 1
ATOM 697 N N . GLU A 1 87 ? 8.967 7.430 -16.090 1.00 79.81 87 GLU A N 1
ATOM 698 C CA . GLU A 1 87 ? 8.738 7.275 -14.652 1.00 79.81 87 GLU A CA 1
ATOM 699 C C . GLU A 1 87 ? 9.150 5.883 -14.163 1.00 79.81 87 GLU A C 1
ATOM 701 O O . GLU A 1 87 ? 9.738 5.765 -13.092 1.00 79.81 87 GLU A O 1
ATOM 706 N N . ILE A 1 88 ? 8.905 4.830 -14.953 1.00 80.81 88 ILE A N 1
ATOM 707 C CA . ILE A 1 88 ? 9.344 3.465 -14.622 1.00 80.81 88 ILE A CA 1
ATOM 708 C C . ILE A 1 88 ? 10.872 3.401 -14.515 1.00 80.81 88 ILE A C 1
ATOM 710 O O . ILE A 1 88 ? 11.395 2.863 -13.536 1.00 80.81 88 ILE A O 1
ATOM 714 N N . GLN A 1 89 ? 11.587 3.968 -15.492 1.00 77.62 89 GLN A N 1
ATOM 715 C CA . GLN A 1 89 ? 13.051 4.028 -15.465 1.00 77.62 89 GLN A CA 1
ATOM 716 C C . GLN A 1 89 ? 13.554 4.828 -14.267 1.00 77.62 89 GLN A C 1
ATOM 718 O O . GLN A 1 89 ? 14.461 4.373 -13.571 1.00 77.62 89 GLN A O 1
ATOM 723 N N . LEU A 1 90 ? 12.938 5.979 -13.992 1.00 82.50 90 LEU A N 1
ATOM 724 C CA . LEU A 1 90 ? 13.322 6.831 -12.875 1.00 82.50 90 LEU A CA 1
ATOM 725 C C . LEU A 1 90 ? 13.114 6.120 -11.534 1.00 82.50 90 LEU A C 1
ATOM 727 O O . LEU A 1 90 ? 14.025 6.094 -10.714 1.00 82.50 90 LEU A O 1
ATOM 731 N N . VAL A 1 91 ? 11.956 5.491 -11.319 1.00 80.81 91 VAL A N 1
ATOM 732 C CA . VAL A 1 91 ? 11.665 4.747 -10.085 1.00 80.81 91 VAL A CA 1
ATOM 733 C C . VAL A 1 91 ? 12.636 3.581 -9.923 1.00 80.81 91 VAL A C 1
ATOM 735 O O . VAL A 1 91 ? 13.230 3.444 -8.858 1.00 80.81 91 VAL A O 1
ATOM 738 N N . SER A 1 92 ? 12.859 2.782 -10.971 1.00 77.62 92 SER A N 1
ATOM 739 C CA . SER A 1 92 ? 13.819 1.673 -10.918 1.00 77.62 92 SER A CA 1
ATOM 740 C C . SER A 1 92 ? 15.226 2.164 -10.574 1.00 77.62 92 SER A C 1
ATOM 742 O O . SER A 1 92 ? 15.856 1.632 -9.666 1.00 77.62 92 SER A O 1
ATOM 744 N N . PHE A 1 93 ? 15.701 3.209 -11.255 1.00 78.69 93 PHE A N 1
ATOM 745 C CA . PHE A 1 93 ? 17.038 3.761 -11.058 1.00 78.69 93 PHE A CA 1
ATOM 746 C C . PHE A 1 93 ? 17.221 4.363 -9.660 1.00 78.69 93 PHE A C 1
ATOM 748 O O . PHE A 1 93 ? 18.204 4.062 -8.982 1.00 78.69 93 PHE A O 1
ATOM 755 N N . LEU A 1 94 ? 16.254 5.159 -9.192 1.00 77.56 94 LEU A N 1
ATOM 756 C CA . LEU A 1 94 ? 16.279 5.755 -7.855 1.00 77.56 94 LEU A CA 1
ATOM 757 C C . LEU A 1 94 ? 16.306 4.688 -6.756 1.00 77.56 94 LEU A C 1
ATOM 759 O O . LEU A 1 94 ? 17.021 4.858 -5.772 1.00 77.56 94 LEU A O 1
ATOM 763 N N . ILE A 1 95 ? 15.578 3.580 -6.924 1.00 75.06 95 ILE A N 1
ATOM 764 C CA . ILE A 1 95 ? 15.570 2.474 -5.956 1.00 75.06 95 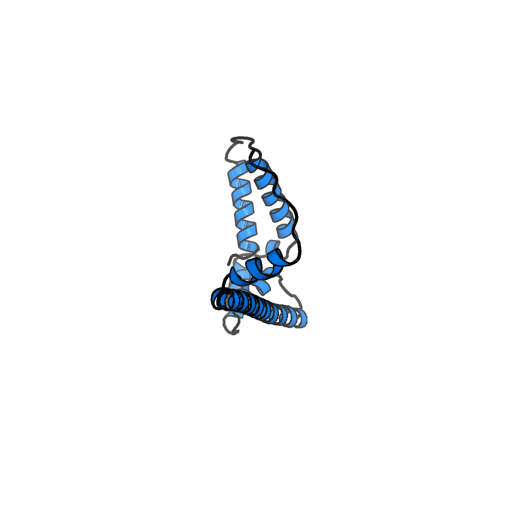ILE A CA 1
ATOM 765 C C . ILE A 1 95 ? 16.924 1.779 -5.913 1.00 75.06 95 ILE A C 1
ATOM 767 O O . ILE A 1 95 ? 17.479 1.594 -4.830 1.00 75.06 95 ILE A O 1
ATOM 771 N N . THR A 1 96 ? 17.480 1.424 -7.073 1.00 74.50 96 THR A N 1
ATOM 772 C CA . THR A 1 96 ? 18.796 0.782 -7.139 1.00 74.50 96 THR A CA 1
ATOM 773 C C . THR A 1 96 ? 19.872 1.686 -6.526 1.00 74.50 96 THR A C 1
ATOM 775 O O . THR A 1 96 ? 20.701 1.217 -5.746 1.00 74.50 96 THR A O 1
ATOM 778 N N . MET A 1 97 ? 19.840 2.994 -6.808 1.00 72.56 97 MET A N 1
ATOM 779 C CA . MET A 1 97 ? 20.773 3.951 -6.205 1.00 72.56 97 MET A CA 1
ATOM 780 C C . MET A 1 97 ? 20.572 4.112 -4.696 1.00 72.56 97 MET A C 1
ATOM 782 O O . MET A 1 97 ? 21.562 4.137 -3.969 1.00 72.56 97 MET A O 1
ATOM 786 N N . ALA A 1 98 ? 19.329 4.202 -4.215 1.00 75.00 98 ALA A N 1
ATOM 787 C CA . ALA A 1 98 ? 19.034 4.355 -2.790 1.00 75.00 98 ALA A CA 1
ATOM 788 C C . ALA A 1 98 ? 19.484 3.131 -1.982 1.00 75.00 98 ALA A C 1
ATOM 790 O O . ALA A 1 98 ? 20.150 3.290 -0.962 1.00 75.00 98 ALA A O 1
ATOM 791 N N . ILE A 1 99 ? 19.206 1.919 -2.478 1.00 67.25 99 ILE A N 1
ATOM 792 C CA . ILE A 1 99 ? 19.660 0.671 -1.848 1.00 67.25 99 ILE A CA 1
ATOM 793 C C . ILE A 1 99 ? 21.190 0.629 -1.806 1.00 67.25 99 ILE A C 1
ATOM 795 O O . ILE A 1 99 ? 21.769 0.326 -0.767 1.00 67.25 99 ILE A O 1
ATOM 799 N N . ASN A 1 100 ? 21.863 0.981 -2.904 1.00 67.06 100 ASN A N 1
ATOM 800 C CA . ASN A 1 100 ? 23.325 1.005 -2.931 1.00 67.06 100 ASN A CA 1
ATOM 801 C C . ASN A 1 100 ? 23.902 2.060 -1.977 1.00 67.06 100 ASN A C 1
ATOM 803 O O . ASN A 1 100 ? 24.879 1.786 -1.284 1.00 67.06 100 ASN A O 1
ATOM 807 N N . ALA A 1 101 ? 23.290 3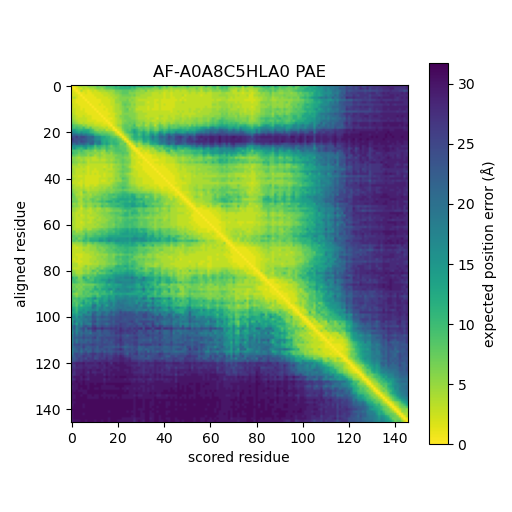.244 -1.897 1.00 68.81 101 ALA A N 1
ATOM 808 C CA . ALA A 1 101 ? 23.708 4.300 -0.981 1.00 68.81 101 ALA A CA 1
ATOM 809 C C . ALA A 1 101 ? 23.528 3.894 0.490 1.00 68.81 101 ALA A C 1
ATOM 811 O O . ALA A 1 101 ? 24.422 4.142 1.296 1.00 68.81 101 ALA A O 1
ATOM 812 N N . GLU A 1 102 ? 22.419 3.237 0.835 1.00 64.50 102 GLU A N 1
ATOM 813 C CA . GLU A 1 102 ? 22.139 2.760 2.193 1.00 64.50 102 GLU A CA 1
ATOM 814 C C . GLU A 1 102 ? 23.055 1.594 2.598 1.00 64.50 102 GLU A C 1
ATOM 816 O O . GLU A 1 102 ? 23.576 1.558 3.711 1.00 64.50 102 GLU A O 1
ATOM 821 N N . GLN A 1 103 ? 23.352 0.674 1.676 1.00 60.12 103 GLN A N 1
ATOM 822 C CA . GLN A 1 103 ? 24.345 -0.379 1.910 1.00 60.12 103 GLN A CA 1
ATOM 823 C C . GLN A 1 103 ? 25.753 0.202 2.093 1.00 60.12 103 GLN A C 1
ATOM 825 O O . GLN A 1 103 ? 26.502 -0.256 2.957 1.00 60.12 103 GLN A O 1
ATOM 830 N N . LEU A 1 104 ? 26.112 1.246 1.339 1.00 60.28 104 LEU A N 1
ATOM 831 C CA . LEU A 1 104 ? 27.384 1.957 1.489 1.00 60.28 104 LEU A CA 1
ATOM 832 C C . LEU A 1 104 ? 27.460 2.743 2.806 1.00 60.28 104 LEU A C 1
ATOM 834 O O . LEU A 1 104 ? 28.511 2.741 3.448 1.00 60.28 104 LEU A O 1
ATOM 838 N N . THR A 1 105 ? 26.379 3.395 3.248 1.00 59.09 105 THR A N 1
ATOM 839 C CA . THR A 1 105 ? 26.352 4.093 4.545 1.00 59.09 105 THR A CA 1
ATOM 840 C C . THR A 1 105 ? 26.370 3.115 5.714 1.00 59.09 105 THR A C 1
ATOM 842 O O . THR A 1 105 ? 27.128 3.342 6.655 1.00 59.09 105 THR A O 1
ATOM 845 N N . CYS A 1 106 ? 25.631 2.005 5.632 1.00 58.38 106 CYS A N 1
ATOM 846 C CA . CYS A 1 106 ? 25.663 0.923 6.616 1.00 58.38 106 CYS A CA 1
ATOM 847 C C . CYS A 1 106 ? 27.056 0.280 6.688 1.00 58.38 106 CYS A C 1
ATOM 849 O O . CYS A 1 106 ? 27.617 0.145 7.775 1.00 58.38 106 CYS A O 1
ATOM 851 N N . SER A 1 107 ? 27.673 -0.005 5.536 1.00 70.69 107 SER A N 1
ATOM 852 C CA . SER A 1 107 ? 29.044 -0.531 5.461 1.00 70.69 107 SER A CA 1
ATOM 853 C C . SER A 1 107 ? 30.067 0.457 6.019 1.00 70.69 107 SER A C 1
ATOM 855 O O . SER A 1 107 ? 30.979 0.060 6.738 1.00 70.69 107 SER A O 1
ATOM 857 N N . ARG A 1 108 ? 29.908 1.759 5.754 1.00 65.94 108 ARG A N 1
ATOM 858 C CA . ARG A 1 108 ? 30.796 2.802 6.286 1.00 65.94 108 ARG A CA 1
ATOM 859 C C . ARG A 1 108 ? 30.616 3.012 7.790 1.00 65.94 108 ARG A C 1
ATOM 861 O O . ARG A 1 108 ? 31.607 3.211 8.486 1.00 65.94 108 ARG A O 1
ATOM 868 N N . ALA A 1 109 ? 29.389 2.933 8.301 1.00 70.50 109 ALA A N 1
ATOM 869 C CA . ALA A 1 109 ? 29.112 2.958 9.736 1.00 70.50 109 ALA A CA 1
ATOM 870 C C . ALA A 1 109 ? 29.692 1.719 10.436 1.00 70.50 109 ALA A C 1
ATOM 872 O O . ALA A 1 109 ? 30.343 1.852 11.470 1.00 70.50 109 ALA A O 1
ATOM 873 N N . GLY A 1 110 ? 29.536 0.537 9.832 1.00 73.56 110 GLY A N 1
ATOM 874 C CA . GLY A 1 110 ? 30.135 -0.710 10.306 1.00 73.56 110 GLY A CA 1
ATOM 875 C C . GLY A 1 110 ? 31.663 -0.660 10.313 1.00 73.56 110 GLY A C 1
ATOM 876 O O . GLY A 1 110 ? 32.275 -1.015 11.314 1.00 73.56 110 GLY A O 1
ATOM 877 N N . PHE A 1 111 ? 32.282 -0.141 9.248 1.00 74.81 111 PHE A N 1
ATOM 878 C CA . PHE A 1 111 ? 33.732 0.046 9.173 1.00 74.81 111 PHE A CA 1
ATOM 879 C C . PHE A 1 111 ? 34.233 1.083 10.186 1.00 74.81 111 PHE A C 1
ATOM 881 O O . PHE A 1 111 ? 35.235 0.844 10.845 1.00 74.81 111 PHE A O 1
ATOM 888 N N . SER A 1 112 ? 33.522 2.201 10.368 1.00 77.62 112 SER A N 1
ATOM 889 C CA . SER A 1 112 ? 33.850 3.219 11.378 1.00 77.62 112 SER A CA 1
ATOM 890 C C . SER A 1 112 ? 33.795 2.653 12.801 1.00 77.62 112 SER A C 1
ATOM 892 O O . SER A 1 112 ? 34.715 2.855 13.596 1.00 77.62 112 SER A O 1
ATOM 894 N N . LEU A 1 113 ? 32.751 1.880 13.118 1.00 74.69 113 LEU A N 1
ATOM 895 C CA . LEU A 1 113 ? 32.609 1.228 14.418 1.00 74.69 113 LEU A CA 1
ATOM 896 C C . LEU A 1 113 ? 33.682 0.151 14.623 1.00 74.69 113 LEU A C 1
ATOM 898 O O . LEU A 1 113 ? 34.316 0.117 15.674 1.00 74.69 113 LEU A O 1
ATOM 902 N N . ALA A 1 114 ? 33.935 -0.682 13.611 1.00 76.50 114 ALA A N 1
ATOM 903 C CA . ALA A 1 114 ? 34.986 -1.694 13.649 1.00 76.50 114 ALA A CA 1
ATOM 904 C C . ALA A 1 114 ? 36.378 -1.066 13.810 1.00 76.50 114 ALA A C 1
ATOM 906 O O . ALA A 1 114 ? 37.152 -1.528 14.639 1.00 76.50 114 ALA A O 1
ATOM 907 N N . TRP A 1 115 ? 36.677 0.020 13.093 1.00 74.06 115 TRP A N 1
ATOM 908 C CA . TRP A 1 115 ? 37.922 0.781 13.224 1.00 74.06 115 TRP A CA 1
ATOM 909 C C . TRP A 1 115 ? 38.076 1.383 14.621 1.00 74.06 115 TRP A C 1
ATOM 911 O O . TRP A 1 115 ? 39.150 1.320 15.213 1.00 74.06 115 TRP A O 1
ATOM 921 N N . THR A 1 116 ? 36.991 1.919 15.181 1.00 80.19 116 THR A N 1
ATOM 922 C CA . THR A 1 116 ? 36.984 2.485 16.537 1.00 80.19 116 THR A CA 1
ATOM 923 C C . THR A 1 116 ? 37.233 1.413 17.599 1.00 80.19 116 THR A C 1
ATOM 925 O O . THR A 1 116 ? 37.985 1.650 18.539 1.00 80.19 116 THR A O 1
ATOM 928 N N . LEU A 1 117 ? 36.643 0.225 17.444 1.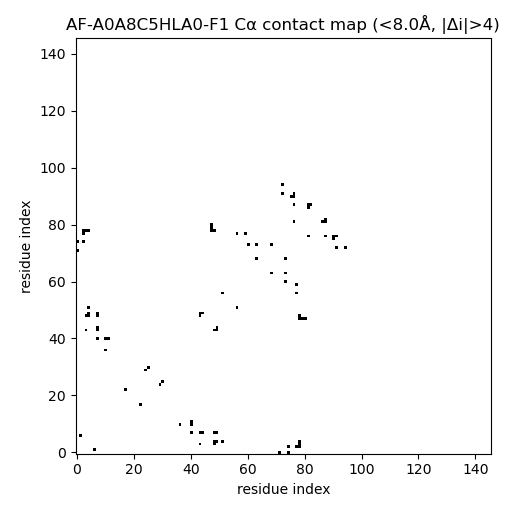00 77.69 117 LEU A N 1
ATOM 929 C CA . LEU A 1 117 ? 36.824 -0.897 18.372 1.00 77.69 117 LEU A CA 1
ATOM 930 C C . LEU A 1 117 ? 38.175 -1.608 18.200 1.00 77.69 117 LEU A C 1
ATOM 932 O O . LEU A 1 117 ? 38.714 -2.124 19.175 1.00 77.69 117 LEU A O 1
ATOM 936 N N . ALA A 1 118 ? 38.718 -1.637 16.981 1.00 77.31 118 ALA A N 1
ATOM 937 C CA . ALA A 1 118 ? 40.021 -2.223 16.667 1.00 77.31 118 ALA A CA 1
ATOM 938 C C . ALA A 1 118 ? 41.196 -1.267 16.935 1.00 77.31 118 ALA A C 1
ATOM 940 O O . ALA A 1 118 ? 42.347 -1.702 16.944 1.00 77.31 118 ALA A O 1
ATOM 941 N N . SER A 1 119 ? 40.928 0.024 17.154 1.00 76.88 119 SER A N 1
ATOM 942 C CA . SER A 1 119 ? 41.957 0.996 17.519 1.00 76.88 119 SER A CA 1
ATOM 943 C C . SER A 1 119 ? 42.450 0.721 18.945 1.00 76.88 119 SER A C 1
ATOM 945 O O . SER A 1 119 ? 41.635 0.685 19.871 1.00 76.88 119 SER A O 1
ATOM 947 N N . PRO A 1 120 ? 43.768 0.551 19.164 1.00 72.69 120 PRO A N 1
ATOM 948 C CA . PRO A 1 120 ? 44.322 0.413 20.503 1.00 72.69 120 PRO A CA 1
ATOM 949 C C . PRO A 1 120 ? 43.933 1.627 21.345 1.00 72.69 120 PRO A C 1
ATOM 951 O O . PRO A 1 120 ? 44.164 2.771 20.946 1.00 72.69 120 PRO A O 1
ATOM 954 N N . LYS A 1 121 ? 43.331 1.388 22.513 1.00 67.69 121 LYS A N 1
ATOM 955 C CA . LYS A 1 121 ? 43.064 2.456 23.479 1.00 67.69 121 LYS A CA 1
ATOM 956 C C . LYS A 1 121 ? 44.411 3.084 23.833 1.00 67.69 121 LYS A C 1
ATOM 958 O O . LYS A 1 121 ? 45.317 2.359 24.244 1.00 67.69 121 LYS A O 1
ATOM 963 N N . ALA A 1 122 ? 44.548 4.395 23.629 1.00 64.75 122 ALA A N 1
ATOM 964 C CA . ALA A 1 122 ? 45.766 5.107 23.992 1.00 64.75 122 ALA A CA 1
ATOM 965 C C . ALA A 1 122 ? 46.119 4.767 25.451 1.00 64.75 122 ALA A C 1
ATOM 967 O O . ALA A 1 122 ? 45.212 4.767 26.296 1.00 64.75 122 ALA A O 1
ATOM 968 N N . PRO A 1 123 ? 47.383 4.416 25.750 1.00 62.16 123 PRO A N 1
ATOM 969 C CA . PRO A 1 123 ? 47.781 4.153 27.120 1.00 62.16 123 PRO A CA 1
ATOM 970 C C . PRO A 1 123 ? 47.463 5.390 27.972 1.00 62.16 123 PRO A C 1
ATOM 972 O O . PRO A 1 123 ? 47.590 6.516 27.478 1.00 62.16 123 PRO A O 1
ATOM 975 N N . PRO A 1 124 ? 46.997 5.206 29.221 1.00 63.56 124 PRO A N 1
ATOM 976 C CA . PRO A 1 124 ? 46.802 6.330 30.124 1.00 63.56 124 PRO A CA 1
ATOM 977 C C . PRO A 1 124 ? 48.114 7.124 30.224 1.00 63.56 124 PRO A C 1
ATOM 979 O O . PRO A 1 124 ? 49.184 6.509 30.183 1.00 63.56 124 PRO A O 1
ATOM 982 N N . PRO A 1 125 ? 48.052 8.465 30.314 1.00 59.78 125 PRO A N 1
ATOM 983 C CA . PRO A 1 125 ? 49.254 9.279 30.428 1.00 59.78 125 PRO A CA 1
ATOM 984 C C . PRO A 1 125 ? 50.075 8.809 31.631 1.00 59.78 125 PRO A C 1
ATOM 986 O O . PRO A 1 125 ? 49.527 8.569 32.711 1.00 59.78 125 PRO A O 1
ATOM 989 N N . ASP A 1 126 ? 51.376 8.634 31.410 1.00 51.69 126 ASP A N 1
ATOM 990 C CA . ASP A 1 126 ? 52.315 8.190 32.431 1.00 51.69 126 ASP A CA 1
ATOM 991 C C . ASP A 1 126 ? 52.332 9.209 33.585 1.00 51.69 126 ASP A C 1
ATOM 993 O O . ASP A 1 126 ? 52.477 10.415 33.377 1.00 51.69 126 ASP A O 1
ATOM 997 N N . GLN A 1 127 ? 52.150 8.738 34.822 1.00 54.12 127 GLN A N 1
ATOM 998 C CA . GLN A 1 127 ? 52.143 9.595 36.016 1.00 54.12 127 GLN A CA 1
ATOM 999 C C . GLN A 1 127 ? 53.517 10.231 36.289 1.00 54.12 127 GLN A C 1
ATOM 1001 O O . GLN A 1 127 ? 53.617 11.130 37.127 1.00 54.12 127 GLN A O 1
ATOM 1006 N N . SER A 1 128 ? 54.563 9.813 35.571 1.00 51.66 128 SER A N 1
ATOM 1007 C CA . SER A 1 128 ? 55.890 10.428 35.627 1.00 51.66 128 SER A CA 1
ATOM 1008 C C . SER A 1 128 ? 55.905 11.886 35.126 1.00 51.66 128 SER A C 1
ATOM 1010 O O . SER A 1 128 ? 56.655 12.702 35.670 1.00 51.66 128 SER A O 1
ATOM 1012 N N . ASP A 1 129 ? 54.994 12.272 34.221 1.00 48.22 129 ASP A N 1
ATOM 1013 C CA . ASP A 1 129 ? 54.874 13.653 33.720 1.00 48.22 129 ASP A CA 1
ATOM 1014 C C . ASP A 1 129 ? 54.198 14.617 34.719 1.00 48.22 129 ASP A C 1
ATOM 1016 O O . ASP A 1 129 ? 54.301 15.842 34.592 1.00 48.22 129 ASP A O 1
ATOM 1020 N N . LEU A 1 130 ? 53.541 14.096 35.765 1.00 48.50 130 LEU A N 1
ATOM 1021 C CA . LEU A 1 130 ? 52.937 14.917 36.826 1.00 48.50 130 LEU A CA 1
ATOM 1022 C C . LEU A 1 130 ? 53.928 15.297 37.935 1.00 48.50 130 LEU A C 1
ATOM 1024 O O . LEU A 1 130 ? 53.665 16.230 38.699 1.00 48.50 130 LEU A O 1
ATOM 1028 N N . VAL A 1 131 ? 55.071 14.615 38.037 1.00 47.00 131 VAL A N 1
ATOM 1029 C CA . VAL A 1 131 ? 56.041 14.868 39.117 1.00 47.00 131 VAL A CA 1
ATOM 1030 C C . VAL A 1 131 ? 57.066 15.937 38.723 1.00 47.00 131 VAL A C 1
ATOM 1032 O O . VAL A 1 131 ? 57.482 16.720 39.577 1.00 47.00 131 VAL A O 1
ATOM 1035 N N . VAL A 1 132 ? 57.412 16.068 37.437 1.00 47.09 132 VAL A N 1
ATOM 1036 C CA . VAL A 1 132 ? 58.424 17.051 36.996 1.00 47.09 132 VAL A CA 1
ATOM 1037 C C . VAL A 1 132 ? 57.908 18.497 37.071 1.00 47.09 132 VAL A C 1
ATOM 1039 O O . VAL A 1 132 ? 58.672 19.411 37.378 1.00 47.09 132 VAL A O 1
ATOM 1042 N N . ASN A 1 133 ? 56.600 18.725 36.915 1.00 44.81 133 ASN A N 1
ATOM 1043 C CA . ASN A 1 133 ? 56.026 20.078 36.961 1.00 44.81 133 ASN A CA 1
ATOM 1044 C C . ASN A 1 133 ? 55.767 20.622 38.379 1.00 44.81 133 ASN A C 1
ATOM 1046 O O . ASN A 1 133 ? 55.518 21.818 38.540 1.00 44.81 133 ASN A O 1
ATOM 1050 N N . ASN A 1 134 ? 55.871 19.788 39.420 1.00 45.12 134 ASN A N 1
ATOM 1051 C CA . ASN A 1 134 ? 55.564 20.185 40.801 1.00 45.12 134 ASN A CA 1
ATOM 1052 C C . ASN A 1 134 ? 56.783 20.623 41.633 1.00 45.12 134 ASN A C 1
ATOM 1054 O O . ASN A 1 134 ? 56.616 21.086 42.760 1.00 45.12 134 ASN A O 1
ATOM 1058 N N . LEU A 1 135 ? 57.998 20.565 41.078 1.00 43.09 135 LEU A N 1
ATOM 1059 C CA . LEU A 1 135 ? 59.195 21.155 41.700 1.00 43.09 135 LEU A CA 1
ATOM 1060 C C . LEU A 1 135 ? 59.452 22.610 41.274 1.00 43.09 135 LEU A C 1
ATOM 1062 O O . LEU A 1 135 ? 60.207 23.309 41.945 1.00 43.09 135 LEU A O 1
ATOM 1066 N N . ALA A 1 136 ? 58.794 23.098 40.215 1.00 50.25 136 ALA A N 1
ATOM 1067 C CA . ALA A 1 136 ? 58.954 24.479 39.748 1.00 50.25 136 ALA A CA 1
ATOM 1068 C C . ALA A 1 136 ? 57.948 25.469 40.362 1.00 50.25 136 ALA A C 1
ATOM 1070 O O . ALA A 1 136 ? 58.223 26.664 40.398 1.00 50.25 136 ALA A O 1
ATOM 1071 N N . ASN A 1 137 ? 56.806 25.007 40.880 1.00 44.31 137 ASN A N 1
ATOM 1072 C CA . ASN A 1 137 ? 55.763 25.889 41.409 1.00 44.31 137 ASN A CA 1
ATOM 1073 C C . ASN A 1 137 ? 55.291 25.434 42.787 1.00 44.31 137 ASN A C 1
ATOM 1075 O O . ASN A 1 137 ? 54.195 24.910 42.974 1.00 44.31 137 ASN A O 1
ATOM 1079 N N . GLY A 1 138 ? 56.127 25.685 43.794 1.00 51.44 138 GLY A N 1
ATOM 1080 C CA . GLY A 1 138 ? 55.689 25.616 45.178 1.00 51.44 138 GLY A CA 1
ATOM 1081 C C . GLY A 1 138 ? 54.524 26.577 45.428 1.00 51.44 138 GLY A C 1
ATOM 1082 O O . GLY A 1 138 ? 54.722 27.794 45.410 1.00 51.44 138 GLY A O 1
ATOM 1083 N N . ARG A 1 139 ? 53.330 26.034 45.714 1.00 38.25 139 ARG A N 1
ATOM 1084 C CA . ARG A 1 139 ? 52.381 26.576 46.708 1.00 38.25 139 ARG A CA 1
ATOM 1085 C C . ARG A 1 139 ? 51.128 25.696 46.915 1.00 38.25 139 ARG A C 1
ATOM 1087 O O . ARG A 1 139 ? 50.189 25.736 46.139 1.00 38.25 139 ARG A O 1
ATOM 1094 N N . ARG A 1 140 ? 51.141 25.016 48.070 1.00 41.34 140 ARG A N 1
ATOM 1095 C CA . ARG A 1 140 ? 50.087 24.884 49.106 1.00 41.34 140 ARG A CA 1
ATOM 1096 C C . ARG A 1 140 ? 48.717 24.276 48.745 1.00 41.34 140 ARG A C 1
ATOM 1098 O O . ARG A 1 140 ? 47.802 24.958 48.308 1.00 41.34 140 ARG A O 1
ATOM 1105 N N . SER A 1 141 ? 48.606 23.008 49.146 1.00 37.69 141 SER A N 1
ATOM 1106 C CA . SER A 1 141 ? 47.483 22.331 49.821 1.00 37.69 141 SER A CA 1
ATOM 1107 C C . SER A 1 141 ? 46.433 23.220 50.512 1.00 37.69 141 SER A C 1
ATOM 1109 O O . SER A 1 141 ? 46.816 24.059 51.325 1.00 37.69 141 SER A O 1
ATOM 1111 N N . TRP A 1 142 ? 45.149 22.912 50.265 1.00 38.91 142 TRP A N 1
ATOM 1112 C CA . TRP A 1 142 ? 44.017 22.900 51.218 1.00 38.91 142 TRP A CA 1
ATOM 1113 C C . TRP A 1 142 ? 43.024 21.809 50.734 1.00 38.91 142 TRP A C 1
ATOM 1115 O O . TRP A 1 142 ? 42.584 21.869 49.591 1.00 38.91 142 TRP A O 1
ATOM 1125 N N . LEU A 1 143 ? 42.946 20.654 51.418 1.00 37.19 143 LEU A N 1
ATOM 1126 C CA . LEU A 1 143 ? 41.848 20.211 52.316 1.00 37.19 143 LEU A CA 1
ATOM 1127 C C . LEU A 1 143 ? 40.469 20.123 51.615 1.00 37.19 143 LEU A C 1
ATOM 1129 O O . LEU A 1 143 ? 39.917 21.147 51.242 1.00 37.19 143 LEU A O 1
ATOM 1133 N N . VAL A 1 144 ? 40.017 18.924 51.216 1.00 38.53 144 VAL A N 1
ATOM 1134 C CA . VAL A 1 144 ? 39.213 17.909 51.960 1.00 38.53 144 VAL A CA 1
ATOM 1135 C C . VAL A 1 144 ? 37.694 18.109 51.807 1.00 38.53 144 VAL A C 1
ATOM 1137 O O . VAL A 1 144 ? 37.171 19.174 52.103 1.00 38.53 144 VAL A O 1
ATOM 1140 N N . GLU A 1 145 ? 37.069 17.035 51.307 1.00 35.25 145 GLU A N 1
ATOM 1141 C CA . GLU A 1 145 ? 35.677 16.549 51.411 1.00 35.25 145 GLU A CA 1
ATOM 1142 C C . GLU A 1 145 ? 34.605 17.472 52.016 1.00 35.25 145 GLU A C 1
ATOM 1144 O O . GLU A 1 145 ? 34.699 17.815 53.192 1.00 35.25 145 GLU A O 1
ATOM 1149 N N . ILE A 1 146 ? 33.530 17.724 51.244 1.00 41.06 146 ILE A N 1
ATOM 1150 C CA . ILE A 1 146 ? 32.162 17.177 51.446 1.00 41.06 146 ILE A CA 1
ATOM 1151 C C . ILE A 1 146 ? 31.540 16.927 50.064 1.00 41.06 146 ILE A C 1
ATOM 1153 O O . ILE A 1 146 ? 31.720 17.801 49.185 1.00 41.06 146 ILE A O 1
#

InterPro domains:
  IPR005574 RNA polymerase subunit Rpb4/RPC9 [PF03874] (1-91)
  IPR006590 RNA polymerase Rpb4/RPC9, core [SM00657] (1-124)
  IPR010997 HRDC-like superfamily [SSF47819] (1-91)
  IPR038324 Rpb4/RPC9 superfamily [G3DSA:1.20.1250.40] (1-92)
  IPR038846 DNA-directed RNA polymerase III subunit RPC9 [PTHR15561] (1-91)

Nearest PDB structures (foldseek):
  7ae1-assembly1_D  TM=8.752E-01  e=1.045E-08  Homo sapiens
  7d59-assembly1_D  TM=9.067E-01  e=6.794E-08  Homo sapiens
  7dn3-assembly1_D  TM=8.786E-01  e=4.734E-06  Homo sapiens
  3ayh-assembly1_A  TM=8.238E-01  e=1.231E-02  Schizosaccharomyces pombe 972h-